Protein AF-A0A3E0WP65-F1 (afdb_monomer)

Mean predicted aligned 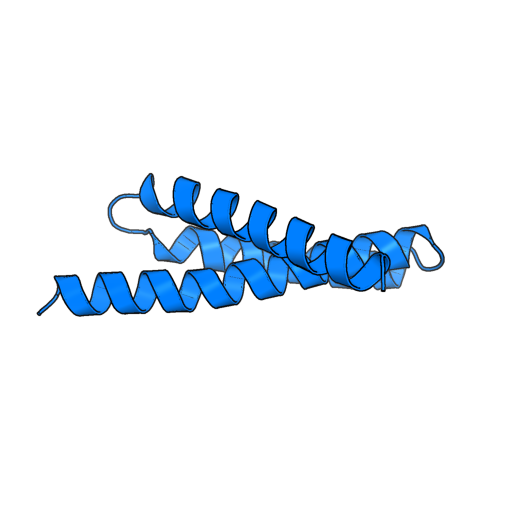error: 4.19 Å

pLDDT: mean 89.98, std 7.02, range [54.22, 95.88]

InterPro domains:
  IPR025434 YesK-like protein [PF14150] (7-77)

Structure (mmCIF, N/CA/C/O backbone):
data_AF-A0A3E0WP65-F1
#
_entry.id   AF-A0A3E0WP65-F1
#
loop_
_atom_site.group_PDB
_atom_site.id
_atom_site.type_symbol
_atom_site.label_atom_id
_atom_site.label_alt_id
_atom_site.label_comp_id
_atom_site.label_asym_id
_atom_site.label_entity_id
_atom_site.label_seq_id
_atom_site.pdbx_PDB_ins_code
_atom_site.Cartn_x
_atom_site.Cartn_y
_atom_site.Cartn_z
_atom_site.occupancy
_atom_site.B_iso_or_equiv
_atom_site.auth_seq_id
_atom_site.auth_comp_id
_atom_site.auth_asym_id
_atom_site.auth_atom_id
_atom_site.pdbx_PDB_model_num
ATOM 1 N N . MET A 1 1 ? -4.169 1.358 -21.986 1.00 61.41 1 MET A N 1
ATOM 2 C CA . MET A 1 1 ? -5.298 1.114 -21.061 1.00 61.41 1 MET A CA 1
ATOM 3 C C . MET A 1 1 ? -4.988 -0.078 -20.163 1.00 61.41 1 MET A C 1
ATOM 5 O O . MET A 1 1 ? -5.121 0.079 -18.963 1.00 61.41 1 MET A O 1
ATOM 9 N N . GLU A 1 2 ? -4.401 -1.157 -20.696 1.00 76.88 2 GLU A N 1
ATOM 10 C CA . GLU A 1 2 ? -3.984 -2.353 -19.930 1.00 76.88 2 GLU A CA 1
ATOM 11 C C . GLU A 1 2 ? -3.184 -2.065 -18.643 1.00 76.88 2 GLU A C 1
ATOM 13 O O . GLU A 1 2 ? -3.569 -2.527 -17.576 1.00 76.88 2 GLU A O 1
ATOM 18 N N . GLY A 1 3 ? -2.144 -1.222 -18.686 1.00 80.31 3 GLY A N 1
ATOM 19 C CA . GLY A 1 3 ? -1.341 -0.934 -17.484 1.00 80.31 3 GLY A CA 1
ATOM 20 C C . GLY A 1 3 ? -2.080 -0.182 -16.363 1.00 80.31 3 GLY A C 1
ATOM 21 O O . GLY A 1 3 ? -1.675 -0.252 -15.205 1.00 80.31 3 GLY A O 1
ATOM 22 N N . VAL A 1 4 ? -3.169 0.530 -16.676 1.00 86.25 4 VAL A N 1
ATOM 23 C CA . VAL A 1 4 ? -4.008 1.193 -15.659 1.00 86.25 4 VAL A CA 1
ATOM 24 C C . VAL A 1 4 ? -4.939 0.175 -15.008 1.00 86.25 4 VAL A C 1
ATOM 26 O O . VAL A 1 4 ? -5.089 0.181 -13.788 1.00 86.25 4 VAL A O 1
ATOM 29 N N . ASP A 1 5 ? -5.512 -0.728 -15.800 1.00 91.56 5 ASP A N 1
ATOM 30 C CA . ASP A 1 5 ? -6.376 -1.794 -15.294 1.00 91.56 5 ASP A CA 1
ATOM 31 C C . ASP A 1 5 ? -5.587 -2.743 -14.380 1.00 91.56 5 ASP A C 1
ATOM 33 O O . ASP A 1 5 ? -6.021 -3.035 -13.265 1.00 91.56 5 ASP A O 1
ATOM 37 N N . GLU A 1 6 ? -4.373 -3.132 -14.782 1.00 90.56 6 GLU A N 1
ATOM 38 C CA . GLU A 1 6 ? -3.457 -3.914 -13.943 1.00 90.56 6 GLU A CA 1
ATOM 39 C C . GLU A 1 6 ? -3.110 -3.193 -12.636 1.00 90.56 6 GLU A C 1
ATOM 41 O O . GLU A 1 6 ? -3.104 -3.811 -11.569 1.00 90.56 6 GLU A O 1
ATOM 46 N N . PHE A 1 7 ? -2.878 -1.878 -12.686 1.00 91.06 7 PHE A N 1
ATOM 47 C CA . PHE A 1 7 ? -2.596 -1.082 -11.492 1.00 91.06 7 PHE A CA 1
ATOM 48 C C . PHE A 1 7 ? -3.778 -1.067 -10.520 1.00 91.06 7 PHE A C 1
ATOM 50 O O . PHE A 1 7 ? -3.597 -1.220 -9.309 1.00 91.06 7 PHE A O 1
ATOM 57 N N . ILE A 1 8 ? -4.995 -0.899 -11.041 1.00 92.69 8 ILE A N 1
ATOM 58 C CA . ILE A 1 8 ? -6.223 -0.899 -10.242 1.00 92.69 8 ILE A CA 1
ATOM 59 C C . ILE A 1 8 ? -6.420 -2.270 -9.596 1.00 92.69 8 ILE A C 1
ATOM 61 O O . ILE A 1 8 ? -6.636 -2.345 -8.386 1.00 92.69 8 ILE A O 1
ATOM 65 N N . VAL A 1 9 ? -6.291 -3.351 -10.369 1.00 94.69 9 VAL A N 1
ATOM 66 C CA . VAL A 1 9 ? -6.412 -4.724 -9.857 1.00 94.69 9 VAL A CA 1
ATOM 67 C C . VAL A 1 9 ? -5.372 -4.980 -8.769 1.00 94.69 9 VAL A C 1
ATOM 69 O O . VAL A 1 9 ? -5.722 -5.446 -7.685 1.00 94.69 9 VAL A O 1
ATOM 72 N N . LEU A 1 10 ? -4.113 -4.607 -8.999 1.00 93.56 10 LEU A N 1
ATOM 73 C CA . LEU A 1 10 ? -3.039 -4.780 -8.024 1.00 93.56 10 LEU A CA 1
ATOM 74 C C . LEU A 1 10 ? -3.297 -3.980 -6.738 1.00 93.56 10 LEU A C 1
ATOM 76 O O . LEU A 1 10 ? -3.083 -4.486 -5.635 1.00 93.56 10 LEU A O 1
ATOM 80 N N . THR A 1 11 ? -3.795 -2.750 -6.865 1.00 94.31 11 THR A N 1
ATOM 81 C CA . THR A 1 11 ? -4.154 -1.892 -5.726 1.00 94.31 11 THR A CA 1
ATOM 82 C C . THR A 1 11 ? -5.309 -2.494 -4.924 1.00 94.31 11 THR A C 1
ATOM 84 O O . THR A 1 11 ? -5.257 -2.513 -3.695 1.00 94.31 11 THR A O 1
ATOM 87 N N . LEU A 1 12 ? -6.330 -3.040 -5.593 1.00 94.56 12 LEU A N 1
ATOM 88 C CA . LEU A 1 12 ? -7.451 -3.721 -4.938 1.00 94.56 12 LEU A CA 1
ATOM 89 C C . LEU A 1 12 ? -6.997 -4.986 -4.209 1.00 94.56 12 LEU A C 1
ATOM 91 O O . LEU A 1 12 ? -7.385 -5.193 -3.062 1.00 94.56 12 LEU A O 1
ATOM 95 N N . VAL A 1 13 ? -6.134 -5.797 -4.828 1.00 95.44 13 VAL A N 1
ATOM 96 C CA . VAL A 1 13 ? -5.582 -7.011 -4.209 1.00 95.44 13 VAL A CA 1
ATOM 97 C C . VAL A 1 13 ? -4.793 -6.666 -2.945 1.00 95.44 13 VAL A C 1
ATOM 99 O O . VAL A 1 13 ? -5.086 -7.212 -1.878 1.00 95.44 13 VAL A O 1
ATOM 102 N N . HIS A 1 14 ? -3.859 -5.710 -3.014 1.00 93.38 14 HIS A N 1
ATOM 103 C CA . HIS A 1 14 ? -3.151 -5.222 -1.825 1.00 93.38 14 HIS A CA 1
ATOM 104 C C . HIS A 1 14 ? -4.122 -4.660 -0.785 1.00 93.38 14 HIS A C 1
ATOM 106 O O . HIS A 1 14 ? -3.986 -4.938 0.406 1.00 93.38 14 HIS A O 1
ATOM 112 N N . GLY A 1 15 ? -5.130 -3.909 -1.231 1.00 94.38 15 GLY A N 1
ATOM 113 C CA . GLY A 1 15 ? -6.159 -3.329 -0.380 1.00 94.38 15 GLY A CA 1
ATOM 114 C C . GLY A 1 15 ? -6.908 -4.387 0.423 1.00 94.38 15 GLY A C 1
ATOM 115 O O . GLY A 1 15 ? -6.990 -4.277 1.646 1.00 94.38 15 GLY A O 1
ATOM 116 N N . CYS A 1 16 ? -7.390 -5.438 -0.239 1.00 94.94 16 CYS A N 1
ATOM 117 C CA . CYS A 1 16 ? -8.071 -6.561 0.398 1.00 94.94 16 CYS A CA 1
ATOM 118 C C . CYS A 1 16 ? -7.162 -7.295 1.390 1.00 94.94 16 CYS A C 1
ATOM 120 O O . CYS A 1 16 ? -7.591 -7.570 2.510 1.00 94.94 16 CYS A O 1
ATOM 122 N N . ILE A 1 17 ? -5.908 -7.571 1.018 1.00 94.62 17 ILE A N 1
ATOM 123 C CA . ILE A 1 17 ? -4.946 -8.260 1.892 1.00 94.62 17 ILE A CA 1
ATOM 124 C C . ILE A 1 17 ? -4.692 -7.441 3.161 1.00 94.62 17 ILE A C 1
ATOM 126 O O . ILE A 1 17 ? -4.839 -7.959 4.269 1.00 94.62 17 ILE A O 1
ATOM 130 N N . ILE A 1 18 ? -4.363 -6.153 3.010 1.00 93.69 18 ILE A N 1
ATOM 131 C CA . ILE A 1 18 ? -4.109 -5.254 4.141 1.00 93.69 18 ILE A CA 1
ATOM 132 C C . ILE A 1 18 ? -5.355 -5.170 5.020 1.00 93.69 18 ILE A C 1
ATOM 134 O O . ILE A 1 18 ? -5.243 -5.312 6.235 1.00 93.69 18 ILE A O 1
ATOM 138 N N . TYR A 1 19 ? -6.542 -4.992 4.438 1.00 93.69 19 TYR A N 1
ATOM 139 C CA . TYR A 1 19 ? -7.790 -4.882 5.191 1.00 93.69 19 TYR A CA 1
ATOM 140 C C . TYR A 1 19 ? -8.075 -6.131 6.033 1.00 93.69 19 TYR A C 1
ATOM 142 O O . TYR A 1 19 ? -8.302 -6.031 7.241 1.00 93.69 19 TYR A O 1
ATOM 150 N N . VAL A 1 20 ? -8.035 -7.313 5.410 1.00 93.75 20 VAL A N 1
ATOM 151 C CA . VAL A 1 20 ? -8.336 -8.589 6.075 1.00 93.75 20 VAL A CA 1
ATOM 152 C C . VAL A 1 20 ? -7.350 -8.842 7.208 1.00 93.75 20 VAL A C 1
ATOM 154 O O . VAL A 1 20 ? -7.766 -9.109 8.334 1.00 93.75 20 VAL A O 1
ATOM 157 N N . LEU A 1 21 ? -6.050 -8.686 6.947 1.00 92.00 21 LEU A N 1
ATOM 158 C CA . LEU A 1 21 ? -5.022 -8.856 7.972 1.00 92.00 21 LEU A CA 1
ATOM 159 C C . LEU A 1 21 ? -5.161 -7.818 9.097 1.00 92.00 21 LEU A C 1
ATOM 161 O O . LEU A 1 21 ? -4.966 -8.144 10.267 1.00 92.00 21 LEU A O 1
ATOM 165 N N . SER A 1 22 ? -5.553 -6.583 8.772 1.00 90.94 22 SER A N 1
ATOM 166 C CA . SER A 1 22 ? -5.803 -5.540 9.772 1.00 90.94 22 SER A CA 1
ATOM 167 C C . SER A 1 22 ? -6.970 -5.907 10.679 1.00 90.94 22 SER A C 1
ATOM 169 O O . SER A 1 22 ? -6.912 -5.645 11.874 1.00 90.94 22 SER A O 1
ATOM 171 N N . MET A 1 23 ? -8.018 -6.537 10.142 1.00 89.31 23 MET A N 1
ATOM 172 C CA . MET A 1 23 ? -9.178 -6.971 10.925 1.00 89.31 23 MET A CA 1
ATOM 173 C C . MET A 1 23 ? -8.868 -8.127 11.881 1.00 89.31 23 MET A C 1
ATOM 175 O O . MET A 1 23 ? -9.550 -8.251 12.899 1.00 89.31 23 MET A O 1
ATOM 179 N N . LEU A 1 24 ? -7.833 -8.929 11.602 1.00 89.69 24 LEU A N 1
ATOM 180 C CA . LEU A 1 24 ? -7.343 -9.963 12.523 1.00 89.69 24 LEU A CA 1
ATOM 181 C C . LEU A 1 24 ? -6.647 -9.364 13.757 1.00 89.69 24 LEU A C 1
ATOM 183 O O . LEU A 1 24 ? -6.630 -9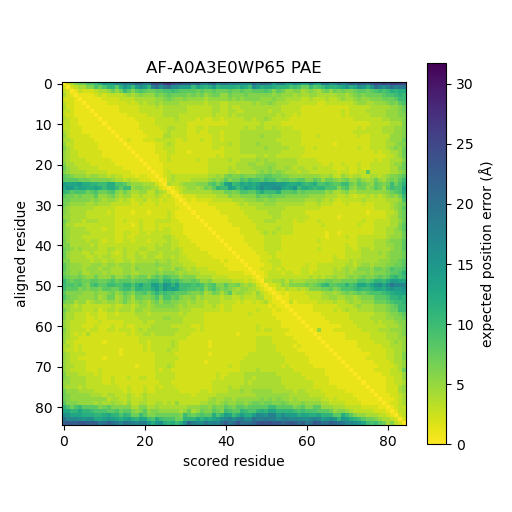.983 14.823 1.00 89.69 24 LEU A O 1
ATOM 187 N N . LEU A 1 25 ? -6.106 -8.147 13.650 1.00 86.62 25 LEU A N 1
ATOM 188 C CA . LEU A 1 25 ? -5.570 -7.410 14.790 1.00 86.62 25 LEU A CA 1
ATOM 189 C C . LEU A 1 25 ? -6.739 -6.806 15.578 1.00 86.62 25 LEU A C 1
ATOM 191 O O . LEU A 1 25 ? -7.506 -6.012 15.053 1.00 86.62 25 LEU A O 1
ATOM 195 N N . LYS A 1 26 ? -6.902 -7.171 16.853 1.00 79.19 26 LYS A N 1
ATOM 196 C CA . LYS A 1 26 ? -8.056 -6.727 17.659 1.00 79.19 26 LYS A CA 1
ATOM 197 C C . LYS A 1 26 ? -8.066 -5.212 17.887 1.00 79.19 26 LYS A C 1
ATOM 199 O O . LYS A 1 26 ? -8.902 -4.507 17.324 1.00 79.19 26 LYS A O 1
ATOM 204 N N . ASP A 1 27 ? -7.116 -4.727 18.681 1.00 76.75 27 ASP A N 1
ATOM 205 C CA . ASP A 1 27 ? -7.108 -3.336 19.164 1.00 76.75 27 ASP A CA 1
ATOM 206 C C . ASP A 1 27 ? -6.199 -2.430 18.327 1.00 76.75 27 ASP A C 1
ATOM 208 O O . ASP A 1 27 ? -6.311 -1.210 18.344 1.00 76.75 27 ASP A O 1
ATOM 212 N N . LYS A 1 28 ? -5.295 -3.035 17.553 1.00 85.06 28 LYS A N 1
ATOM 213 C CA . LYS A 1 28 ? -4.246 -2.342 16.797 1.00 85.06 28 LYS A CA 1
ATOM 214 C C . LYS A 1 28 ? -4.464 -2.432 15.286 1.00 85.06 28 LYS A C 1
ATOM 216 O O . LYS A 1 28 ? -3.504 -2.542 14.529 1.00 85.06 28 LYS A O 1
ATOM 221 N N . LYS A 1 29 ? -5.725 -2.373 14.843 1.00 86.88 29 LYS A N 1
ATOM 222 C CA . LYS A 1 29 ? -6.126 -2.493 13.425 1.00 86.88 29 LYS A CA 1
ATOM 223 C C . LYS A 1 29 ? -5.374 -1.531 12.508 1.00 86.88 29 LYS A C 1
ATOM 225 O O . LYS A 1 29 ? -4.983 -1.903 11.411 1.00 86.88 29 LYS A O 1
ATOM 230 N N . ILE A 1 30 ? -5.129 -0.308 12.978 1.00 90.06 30 ILE A N 1
ATOM 231 C CA . ILE A 1 30 ? -4.457 0.742 12.202 1.00 90.06 30 ILE A CA 1
ATOM 232 C C . ILE A 1 30 ? -2.945 0.533 12.047 1.00 90.06 30 ILE A C 1
ATOM 234 O O . ILE A 1 30 ? -2.329 1.132 11.170 1.00 90.06 30 ILE A O 1
ATOM 238 N N . VAL A 1 31 ? -2.331 -0.331 12.861 1.00 90.38 31 VAL A N 1
ATOM 239 C CA . VAL A 1 31 ? -0.880 -0.557 12.817 1.00 90.38 31 VAL A CA 1
ATOM 240 C C . VAL A 1 31 ? -0.469 -1.211 11.504 1.00 90.38 31 VAL A C 1
ATOM 242 O O . VAL A 1 31 ? 0.572 -0.871 10.950 1.00 90.38 31 VAL A O 1
ATOM 245 N N . LEU A 1 32 ? -1.289 -2.114 10.970 1.00 92.12 32 LEU A N 1
ATOM 246 C CA . LEU A 1 32 ? -0.923 -2.841 9.764 1.00 92.12 32 LEU A CA 1
ATOM 247 C C . LEU A 1 32 ? -0.900 -1.957 8.501 1.00 92.12 32 LEU A C 1
ATOM 249 O O . LEU A 1 32 ? 0.112 -1.993 7.803 1.00 92.12 32 LEU A O 1
ATOM 253 N N . PRO A 1 33 ? -1.902 -1.096 8.224 1.00 92.06 33 PRO A N 1
ATOM 254 C CA . PRO A 1 33 ? -1.807 -0.114 7.146 1.00 92.06 33 PRO A CA 1
ATOM 255 C C . PRO A 1 33 ? -0.591 0.810 7.288 1.00 92.06 33 PRO A C 1
ATOM 257 O O . PRO A 1 33 ? 0.056 1.113 6.290 1.00 92.06 33 PRO A O 1
ATOM 260 N N . ILE A 1 34 ? -0.229 1.211 8.515 1.00 93.56 34 ILE A N 1
ATOM 261 C CA . ILE A 1 34 ? 0.969 2.030 8.766 1.00 93.56 34 ILE A CA 1
ATOM 262 C C . ILE A 1 34 ? 2.243 1.270 8.375 1.00 93.56 34 ILE A C 1
ATOM 264 O O . ILE A 1 34 ? 3.085 1.815 7.665 1.00 93.56 34 ILE A O 1
ATOM 268 N N . ILE A 1 35 ? 2.383 0.009 8.798 1.00 93.38 35 ILE A N 1
ATOM 269 C CA . ILE A 1 35 ? 3.545 -0.823 8.452 1.00 93.38 35 ILE A CA 1
ATOM 270 C C . ILE A 1 35 ? 3.659 -0.980 6.936 1.00 93.38 35 ILE A C 1
ATOM 272 O O . ILE A 1 35 ? 4.741 -0.781 6.390 1.00 93.38 35 ILE A O 1
ATOM 276 N N . PHE A 1 36 ? 2.558 -1.294 6.248 1.00 93.19 36 PHE A N 1
ATOM 277 C CA . PHE A 1 36 ? 2.557 -1.425 4.789 1.00 93.19 36 PHE A CA 1
ATOM 278 C C . PHE A 1 36 ? 2.906 -0.110 4.089 1.00 93.19 36 PHE A C 1
ATOM 280 O O . PHE A 1 36 ? 3.661 -0.128 3.121 1.00 93.19 36 PHE A O 1
ATOM 287 N N . SER A 1 37 ? 2.435 1.027 4.607 1.00 94.19 37 SER A N 1
ATOM 288 C CA . SER A 1 37 ? 2.802 2.349 4.096 1.00 94.19 37 SER A CA 1
ATOM 289 C C . SER A 1 37 ? 4.311 2.598 4.209 1.00 94.19 37 SER A C 1
ATOM 291 O O . SER A 1 37 ? 4.963 2.948 3.224 1.00 94.19 37 SER A O 1
ATOM 293 N N . LEU A 1 38 ? 4.910 2.311 5.368 1.00 93.75 38 LEU A N 1
ATOM 294 C CA . LEU A 1 38 ? 6.360 2.428 5.557 1.00 93.75 38 LEU A CA 1
ATOM 295 C C . LEU A 1 38 ? 7.140 1.469 4.645 1.00 93.75 38 LEU A C 1
ATOM 297 O O . LEU A 1 38 ? 8.106 1.883 4.005 1.00 93.75 38 LEU A O 1
ATOM 301 N N . LEU A 1 39 ? 6.697 0.212 4.534 1.00 93.50 39 LEU A N 1
ATOM 302 C CA . LEU A 1 39 ? 7.320 -0.780 3.654 1.00 93.50 39 LEU A CA 1
ATOM 303 C C . LEU A 1 39 ? 7.276 -0.335 2.190 1.00 93.50 39 LEU A C 1
ATOM 305 O O . LEU A 1 39 ? 8.260 -0.471 1.469 1.00 93.50 39 LEU A O 1
ATOM 309 N N . SER A 1 40 ? 6.147 0.228 1.762 1.00 94.06 40 SER A N 1
ATOM 310 C CA . SER A 1 40 ? 5.966 0.712 0.397 1.00 94.06 40 SER A CA 1
ATOM 311 C C . SER A 1 40 ? 6.873 1.902 0.079 1.00 94.06 40 SER A C 1
ATOM 313 O O . SER A 1 40 ? 7.460 1.937 -0.999 1.00 94.06 40 SER A O 1
ATOM 315 N N . MET A 1 41 ? 7.103 2.811 1.036 1.00 92.56 41 MET A N 1
ATOM 316 C CA . MET A 1 41 ? 8.108 3.867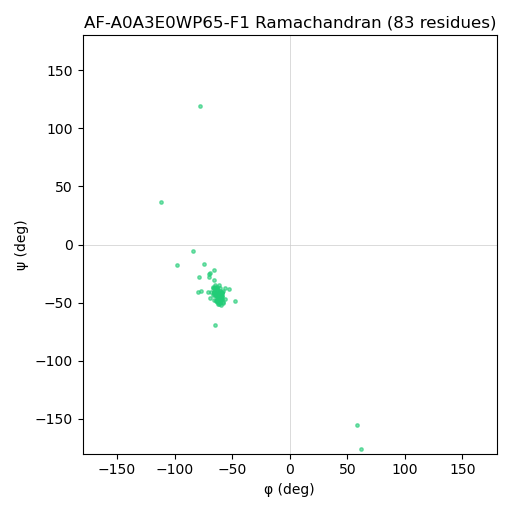 0.878 1.00 92.56 41 MET A CA 1
ATOM 317 C C . MET A 1 41 ? 9.520 3.300 0.730 1.00 92.56 41 MET A C 1
ATOM 319 O O . MET A 1 41 ? 10.259 3.741 -0.147 1.00 92.56 41 MET A O 1
ATOM 323 N N . ILE A 1 42 ? 9.894 2.295 1.529 1.00 93.06 42 ILE A N 1
ATOM 324 C CA . ILE A 1 42 ? 11.191 1.617 1.376 1.00 93.06 42 ILE A CA 1
ATOM 325 C C . ILE A 1 42 ? 11.301 0.997 -0.022 1.00 93.06 42 ILE A C 1
ATOM 327 O O . ILE A 1 42 ? 12.330 1.156 -0.677 1.00 93.06 42 ILE A O 1
ATOM 331 N N . LEU A 1 43 ? 10.239 0.346 -0.504 1.00 92.50 43 LEU A N 1
ATOM 332 C CA . LEU A 1 43 ? 10.201 -0.249 -1.840 1.00 92.50 43 LEU A CA 1
ATOM 333 C C . LEU A 1 43 ? 10.445 0.797 -2.937 1.00 92.50 43 LEU A C 1
ATOM 335 O O . LEU A 1 43 ? 11.217 0.542 -3.856 1.00 92.50 43 LEU A O 1
ATOM 339 N N . LEU A 1 44 ? 9.844 1.984 -2.806 1.00 93.06 44 LEU A N 1
ATOM 340 C CA . LEU A 1 44 ? 10.060 3.110 -3.719 1.00 93.06 44 LEU A CA 1
ATOM 341 C C . LEU A 1 44 ? 11.511 3.610 -3.673 1.00 93.06 44 LEU A C 1
ATOM 343 O O . LEU A 1 44 ? 12.116 3.851 -4.710 1.00 93.06 44 LEU A O 1
ATOM 347 N N . PHE A 1 45 ? 12.126 3.711 -2.494 1.00 92.81 45 PHE A N 1
ATOM 348 C CA . PHE A 1 45 ? 13.547 4.069 -2.405 1.00 92.81 45 PHE A CA 1
ATOM 349 C C . PHE A 1 45 ? 14.458 3.034 -3.075 1.00 92.81 45 PHE A C 1
ATOM 351 O O . PHE A 1 45 ? 15.399 3.399 -3.781 1.00 92.81 45 PHE A O 1
ATOM 358 N N . VAL A 1 46 ? 14.173 1.744 -2.886 1.00 91.12 46 VAL A N 1
ATOM 359 C CA . VAL A 1 46 ? 14.911 0.659 -3.550 1.00 91.12 46 VAL A CA 1
ATOM 360 C C . VAL A 1 46 ? 14.707 0.711 -5.064 1.00 91.12 46 VAL A C 1
ATOM 362 O O . VAL A 1 46 ? 15.658 0.501 -5.815 1.00 91.12 46 VAL A O 1
ATOM 365 N N . SER A 1 47 ? 13.5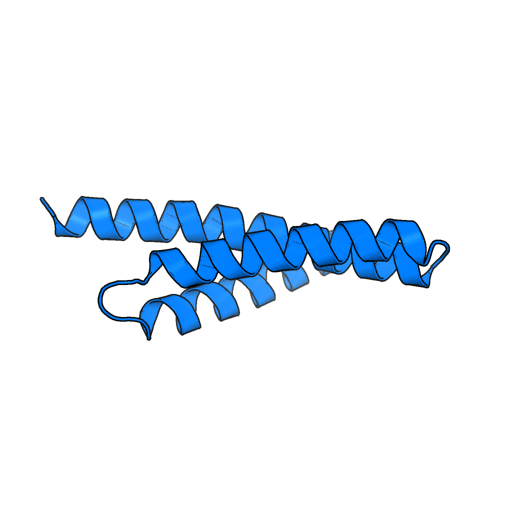07 1.072 -5.519 1.00 93.25 47 SER A N 1
ATOM 366 C CA . SER A 1 47 ? 13.180 1.187 -6.939 1.00 93.25 47 SER A CA 1
ATOM 367 C C . SER A 1 47 ? 14.055 2.225 -7.654 1.00 93.25 47 SER A C 1
ATOM 369 O O . SER A 1 47 ? 14.538 1.971 -8.759 1.00 93.25 47 SER A O 1
ATOM 371 N N . PHE A 1 48 ? 14.330 3.362 -7.003 1.00 89.69 48 PHE A N 1
ATOM 372 C CA . PHE A 1 48 ? 15.256 4.375 -7.522 1.00 89.69 48 PHE A CA 1
ATOM 373 C C . PHE A 1 48 ? 16.703 3.882 -7.593 1.00 89.69 48 PHE A C 1
ATOM 375 O O . PHE A 1 48 ? 17.453 4.327 -8.459 1.00 89.69 48 PHE A O 1
ATOM 382 N N . LYS A 1 49 ? 17.100 2.970 -6.697 1.00 91.38 49 LYS A N 1
ATOM 383 C CA . LYS A 1 49 ? 18.455 2.411 -6.668 1.00 91.38 49 LYS A CA 1
ATOM 384 C C . LYS A 1 49 ? 18.679 1.365 -7.759 1.00 91.38 49 LYS A C 1
ATOM 386 O O . LYS A 1 49 ? 19.764 1.335 -8.331 1.00 91.38 49 LYS A O 1
ATOM 391 N N . GLU A 1 50 ? 17.697 0.505 -8.029 1.00 90.19 50 GLU A N 1
ATOM 392 C CA . GLU A 1 50 ? 17.826 -0.499 -9.094 1.00 90.19 50 GLU A CA 1
ATOM 393 C C . GLU A 1 50 ? 17.783 0.124 -10.492 1.00 90.19 50 GLU A C 1
ATOM 395 O O . GLU A 1 50 ? 18.563 -0.261 -11.362 1.00 90.19 50 GLU A O 1
ATOM 400 N N . GLY A 1 51 ? 16.895 1.099 -10.710 1.00 85.56 51 GLY A N 1
ATOM 401 C CA . GLY A 1 51 ? 16.702 1.708 -12.024 1.00 85.56 51 GLY A CA 1
ATOM 402 C C . GLY A 1 51 ? 16.214 0.722 -13.100 1.00 85.56 51 GLY A C 1
ATOM 403 O O . GLY A 1 51 ? 15.905 -0.445 -12.843 1.00 85.56 51 GLY A O 1
ATOM 404 N N . GLY A 1 52 ? 16.098 1.212 -14.337 1.00 89.88 52 GLY A N 1
ATOM 405 C CA . GLY A 1 52 ? 15.646 0.415 -15.483 1.00 89.88 52 GLY A CA 1
ATOM 406 C C . GLY A 1 52 ? 14.246 -0.196 -15.310 1.00 89.88 52 GLY A C 1
ATOM 407 O O . GLY A 1 52 ? 13.411 0.303 -14.555 1.00 89.88 52 GLY A O 1
ATOM 408 N N . PHE A 1 53 ? 13.985 -1.298 -16.019 1.00 86.31 53 PHE A N 1
ATOM 409 C CA . PHE A 1 53 ? 12.696 -2.001 -15.962 1.00 86.31 53 PHE A CA 1
ATOM 410 C C . PHE A 1 53 ? 12.401 -2.615 -14.585 1.00 86.31 53 PHE A C 1
ATOM 412 O O . PHE A 1 53 ? 11.250 -2.603 -14.151 1.00 86.31 53 PHE A O 1
ATOM 419 N N . SER A 1 54 ? 13.423 -3.107 -13.875 1.00 87.75 54 SER A N 1
ATOM 420 C CA . SER A 1 54 ? 13.256 -3.681 -12.530 1.00 87.75 54 SER A CA 1
ATOM 421 C C . SER A 1 54 ? 12.818 -2.617 -11.521 1.00 87.75 54 SER A C 1
ATOM 423 O O . SE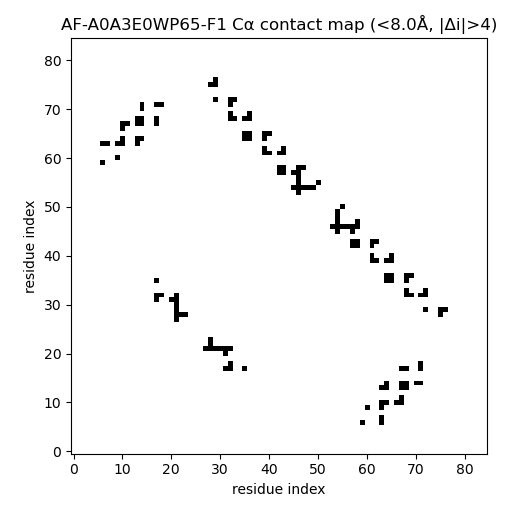R A 1 54 ? 11.805 -2.776 -10.835 1.00 87.75 54 SER A O 1
ATOM 425 N N . GLY A 1 55 ? 13.499 -1.466 -11.522 1.00 90.19 55 GLY A N 1
ATOM 426 C CA . GLY A 1 55 ? 13.123 -0.313 -10.710 1.00 90.19 55 GLY A CA 1
ATOM 427 C C . GLY A 1 55 ? 11.728 0.214 -11.047 1.00 90.19 55 GLY A C 1
ATOM 428 O O . GLY A 1 55 ? 10.971 0.571 -10.150 1.00 90.19 55 GLY A O 1
ATOM 429 N N . MET A 1 56 ? 11.325 0.208 -12.317 1.00 89.75 56 MET A N 1
ATOM 430 C CA . MET A 1 56 ? 9.975 0.631 -12.700 1.00 89.75 56 MET A CA 1
ATOM 431 C C . MET A 1 56 ? 8.887 -0.311 -12.153 1.00 89.75 56 MET A C 1
ATOM 433 O O . MET A 1 56 ? 7.881 0.165 -11.628 1.00 89.75 56 MET A O 1
ATOM 437 N N . ASN A 1 57 ? 9.107 -1.630 -12.186 1.00 89.62 57 ASN A N 1
ATOM 438 C CA . ASN A 1 57 ? 8.181 -2.610 -11.604 1.00 89.62 57 ASN A CA 1
ATOM 439 C C . ASN A 1 57 ? 8.088 -2.483 -10.078 1.00 89.62 57 ASN A C 1
ATOM 441 O O . ASN A 1 57 ? 6.992 -2.495 -9.516 1.00 89.62 57 ASN A O 1
ATOM 445 N N . LEU A 1 58 ? 9.224 -2.304 -9.399 1.00 92.00 58 LEU A N 1
ATOM 446 C CA . LEU A 1 58 ? 9.262 -2.038 -7.958 1.00 92.00 58 LEU A CA 1
ATOM 447 C C . LEU A 1 58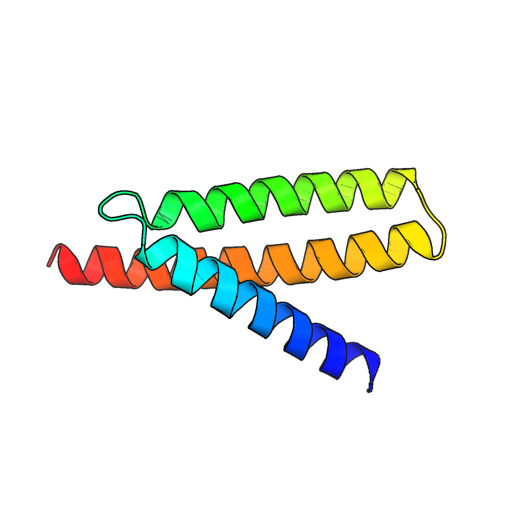 ? 8.517 -0.747 -7.605 1.00 92.00 58 LEU A C 1
ATOM 449 O O . LEU A 1 58 ? 7.770 -0.721 -6.628 1.00 92.00 58 LEU A O 1
ATOM 453 N N . ALA A 1 59 ? 8.664 0.301 -8.419 1.00 92.12 59 ALA A N 1
ATOM 454 C CA . ALA A 1 59 ? 7.946 1.554 -8.227 1.00 92.12 59 ALA A CA 1
ATOM 455 C C . ALA A 1 59 ? 6.435 1.379 -8.413 1.00 92.12 59 ALA A C 1
ATOM 457 O O . ALA A 1 59 ? 5.647 1.915 -7.633 1.00 92.12 59 ALA A O 1
ATOM 458 N N . PHE A 1 60 ? 6.024 0.598 -9.413 1.00 92.25 60 PHE A N 1
ATOM 459 C CA . PHE A 1 60 ? 4.624 0.288 -9.688 1.00 92.25 60 PHE A CA 1
ATOM 460 C C . PHE A 1 60 ? 3.974 -0.471 -8.524 1.00 92.25 60 PHE A C 1
ATOM 462 O O . PHE A 1 60 ? 2.943 -0.048 -7.994 1.00 92.25 60 PHE A O 1
ATOM 469 N N . ILE A 1 61 ? 4.629 -1.536 -8.051 1.00 92.19 61 ILE A N 1
ATOM 470 C CA . ILE A 1 61 ? 4.177 -2.321 -6.896 1.00 92.19 61 ILE A CA 1
ATOM 471 C C . ILE A 1 61 ? 4.153 -1.445 -5.640 1.00 92.19 61 ILE A C 1
ATOM 473 O O . ILE A 1 61 ? 3.131 -1.383 -4.958 1.00 92.19 61 ILE A O 1
ATOM 477 N N . GLY A 1 62 ? 5.236 -0.712 -5.368 1.00 93.12 62 GLY A N 1
ATOM 478 C CA . GLY A 1 62 ? 5.351 0.169 -4.208 1.00 93.12 62 GLY A CA 1
ATOM 479 C C . GLY A 1 62 ? 4.268 1.246 -4.184 1.00 93.12 62 GLY A C 1
ATOM 480 O O . GLY A 1 62 ? 3.615 1.436 -3.163 1.00 93.12 62 GLY A O 1
ATOM 481 N N . THR A 1 63 ? 3.998 1.892 -5.318 1.00 94.00 63 THR A N 1
ATOM 482 C CA . THR A 1 63 ? 2.958 2.927 -5.417 1.00 94.00 63 THR A CA 1
ATOM 483 C C . THR A 1 63 ? 1.563 2.334 -5.210 1.00 94.00 63 THR A C 1
ATOM 485 O O . THR A 1 63 ? 0.769 2.897 -4.457 1.00 94.00 63 THR A O 1
ATOM 488 N N . SER A 1 64 ? 1.269 1.175 -5.810 1.00 95.12 64 SER A N 1
ATOM 489 C CA . SER A 1 64 ? -0.026 0.499 -5.633 1.00 95.12 64 SER A CA 1
ATOM 490 C C . SER A 1 64 ? -0.273 0.105 -4.169 1.00 95.12 64 SER A C 1
ATOM 492 O O . SER A 1 64 ? -1.336 0.386 -3.612 1.00 95.12 64 SER A O 1
ATOM 494 N N . ALA A 1 65 ? 0.742 -0.455 -3.503 1.00 93.56 65 ALA A N 1
ATOM 495 C CA . ALA A 1 65 ? 0.683 -0.832 -2.096 1.00 93.56 65 ALA A CA 1
ATOM 496 C C . ALA A 1 65 ? 0.555 0.395 -1.181 1.00 93.56 65 ALA A C 1
ATOM 498 O O . ALA A 1 65 ? -0.196 0.358 -0.203 1.00 93.56 65 ALA A O 1
ATOM 499 N N . LEU A 1 66 ? 1.230 1.500 -1.516 1.00 95.88 66 LEU A N 1
ATOM 500 C CA . LEU A 1 66 ? 1.130 2.755 -0.777 1.00 95.88 66 LEU A CA 1
ATOM 501 C C . LEU A 1 66 ? -0.297 3.306 -0.830 1.00 95.88 66 LEU A C 1
ATOM 503 O O . LEU A 1 66 ? -0.887 3.564 0.219 1.00 95.88 66 LEU A O 1
ATOM 507 N N . ILE A 1 67 ? -0.886 3.417 -2.024 1.00 95.19 67 ILE A N 1
ATOM 508 C CA . ILE A 1 67 ? -2.268 3.890 -2.195 1.00 95.19 67 ILE A CA 1
ATOM 509 C C . ILE A 1 67 ? -3.241 2.977 -1.443 1.00 95.19 67 ILE A C 1
ATOM 511 O O . ILE A 1 67 ? -4.066 3.461 -0.664 1.00 95.19 67 ILE A O 1
ATOM 515 N N . ALA A 1 68 ? -3.104 1.659 -1.604 1.00 95.12 68 ALA A N 1
ATOM 516 C CA . ALA A 1 68 ? -3.925 0.679 -0.900 1.00 95.12 68 ALA A CA 1
ATOM 517 C C . ALA A 1 68 ? -3.827 0.815 0.632 1.00 95.12 68 ALA A C 1
ATOM 519 O O . ALA A 1 68 ? -4.835 0.704 1.337 1.00 95.12 68 ALA A O 1
ATOM 520 N N . SER A 1 69 ? -2.627 1.077 1.159 1.00 95.06 69 SER A N 1
ATOM 521 C CA . SER A 1 69 ? -2.399 1.274 2.593 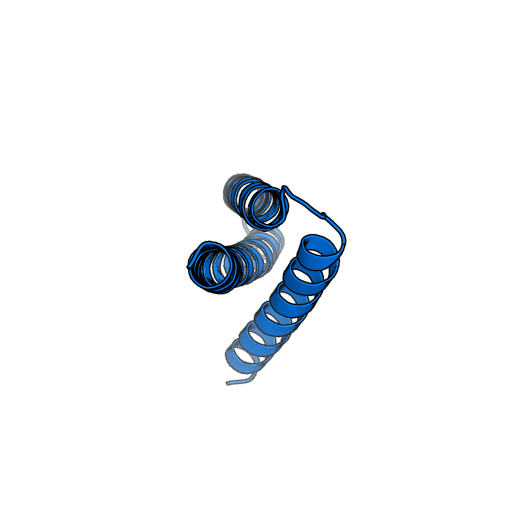1.00 95.06 69 SER A CA 1
ATOM 522 C C . SER A 1 69 ? -3.034 2.566 3.117 1.00 95.06 69 SER A C 1
ATOM 524 O O . SER A 1 69 ? -3.670 2.543 4.169 1.00 95.06 69 SER A O 1
ATOM 526 N N . ILE A 1 70 ? -2.947 3.667 2.362 1.00 95.44 70 ILE A N 1
ATOM 527 C CA . ILE A 1 70 ? -3.545 4.959 2.726 1.00 95.44 70 ILE A CA 1
ATOM 528 C C . ILE A 1 70 ? -5.069 4.832 2.769 1.00 95.44 70 ILE A C 1
ATOM 530 O O . ILE A 1 70 ? -5.687 5.201 3.767 1.00 95.44 70 ILE A O 1
ATOM 534 N N . ILE A 1 71 ? -5.675 4.244 1.732 1.00 95.50 71 ILE A N 1
ATOM 535 C CA . ILE A 1 71 ? -7.123 3.996 1.679 1.00 95.50 71 ILE A CA 1
ATOM 536 C C . ILE A 1 71 ? -7.567 3.161 2.888 1.00 95.50 71 ILE A C 1
ATOM 538 O O . ILE A 1 71 ? -8.519 3.525 3.578 1.00 95.50 71 ILE A O 1
ATOM 542 N N . ASN A 1 72 ? -6.850 2.077 3.199 1.00 94.81 72 ASN A N 1
ATOM 543 C CA . ASN A 1 72 ? -7.156 1.248 4.364 1.00 94.81 72 ASN A CA 1
ATOM 544 C C . ASN A 1 72 ? -7.007 1.989 5.691 1.00 94.81 72 ASN A C 1
ATOM 546 O O . ASN A 1 72 ? -7.821 1.789 6.592 1.00 94.81 72 ASN A O 1
ATOM 550 N N . MET A 1 73 ? -6.001 2.853 5.819 1.00 93.81 73 MET A N 1
ATOM 551 C CA . MET A 1 73 ? -5.817 3.674 7.011 1.00 93.81 73 MET A CA 1
ATOM 552 C C . MET A 1 73 ? -7.039 4.571 7.246 1.00 93.81 73 MET A C 1
ATOM 554 O O . 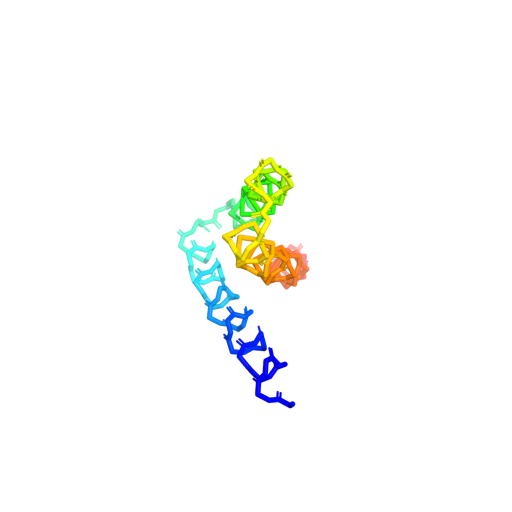MET A 1 73 ? -7.550 4.615 8.366 1.00 93.81 73 MET A O 1
ATOM 558 N N . PHE A 1 74 ? -7.568 5.206 6.193 1.00 94.12 74 PHE A N 1
ATOM 559 C CA . PHE A 1 74 ? -8.804 5.989 6.277 1.00 94.12 74 PHE A CA 1
ATOM 560 C C . PHE A 1 74 ? -10.012 5.127 6.654 1.00 94.12 74 PHE A C 1
ATOM 562 O O . PHE A 1 74 ? -10.727 5.465 7.596 1.00 94.12 74 PHE A O 1
ATOM 569 N N . ILE A 1 75 ? -10.228 3.997 5.971 1.00 93.19 75 ILE A N 1
ATOM 570 C CA . ILE A 1 75 ? -11.367 3.103 6.237 1.00 93.19 75 ILE A CA 1
ATOM 571 C C . ILE A 1 75 ? -11.352 2.620 7.692 1.00 93.19 75 ILE A C 1
ATOM 573 O O . ILE A 1 75 ? -12.357 2.726 8.397 1.00 93.19 75 ILE A O 1
ATOM 577 N N . ILE A 1 76 ? -10.209 2.122 8.166 1.00 91.94 76 ILE A N 1
ATOM 578 C CA . ILE A 1 76 ? -10.062 1.602 9.528 1.00 91.94 76 ILE A CA 1
ATOM 579 C C . ILE A 1 76 ? -10.228 2.718 10.559 1.00 91.94 76 ILE A C 1
ATOM 581 O O . ILE A 1 76 ? -10.914 2.505 11.557 1.00 91.94 76 ILE A O 1
ATOM 585 N N . SER A 1 77 ? -9.669 3.906 10.309 1.00 90.44 77 SER A N 1
ATOM 586 C CA . SER A 1 77 ? -9.832 5.066 11.191 1.00 90.44 77 SER A CA 1
ATOM 587 C C . SER A 1 77 ? -11.307 5.453 11.357 1.00 90.44 77 SER A C 1
ATOM 589 O O . SER A 1 77 ? -11.783 5.616 12.480 1.00 90.44 77 SER A O 1
ATOM 591 N N . ILE A 1 78 ? -12.078 5.484 10.261 1.00 90.75 78 ILE A N 1
ATOM 592 C CA . ILE A 1 78 ? -13.526 5.754 10.298 1.00 90.75 78 ILE A CA 1
ATOM 593 C C . ILE A 1 78 ? -14.278 4.668 11.083 1.00 90.75 78 ILE A C 1
ATOM 595 O O . ILE A 1 78 ? -15.172 4.987 11.868 1.00 90.75 78 ILE A O 1
ATOM 599 N N . ILE A 1 79 ? -13.934 3.389 10.887 1.00 89.25 79 ILE A N 1
ATOM 600 C CA . ILE A 1 79 ? -14.556 2.266 11.611 1.00 89.25 79 ILE A CA 1
ATOM 601 C C . ILE A 1 79 ? -14.272 2.363 13.114 1.00 89.25 79 ILE A C 1
ATOM 603 O O . ILE A 1 79 ? -15.185 2.172 13.915 1.00 89.25 79 ILE A O 1
ATOM 607 N N . MET A 1 80 ? -13.028 2.661 13.499 1.00 86.62 80 MET A N 1
ATOM 608 C CA . MET A 1 80 ? -12.645 2.831 14.903 1.00 86.62 80 MET A CA 1
ATOM 609 C C . MET A 1 80 ? -13.388 4.015 15.530 1.00 86.62 80 MET A C 1
ATOM 611 O O . MET A 1 80 ? -14.040 3.842 16.552 1.00 86.62 80 MET A O 1
ATOM 615 N N . PHE A 1 81 ? -13.415 5.168 14.857 1.00 85.88 81 PHE A N 1
ATOM 616 C CA . PHE A 1 81 ? -14.121 6.357 15.342 1.00 85.88 81 PHE A CA 1
ATOM 617 C C . PHE A 1 81 ? -15.634 6.142 15.504 1.00 85.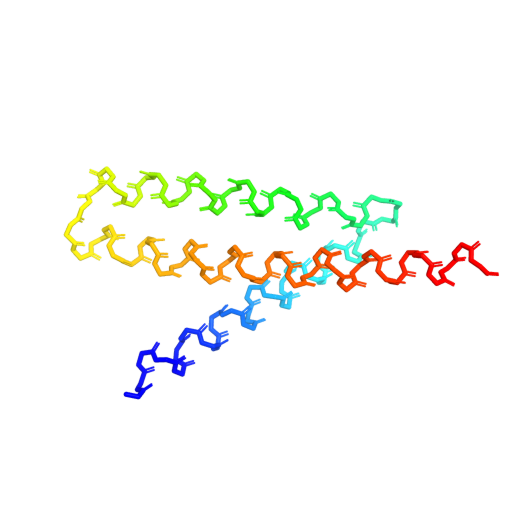88 81 PHE A C 1
ATOM 619 O O . PHE A 1 81 ? -16.244 6.678 16.424 1.00 85.88 81 PHE A O 1
ATOM 626 N N . LYS A 1 82 ? -16.257 5.345 14.624 1.00 84.69 82 LYS A N 1
ATOM 627 C CA . LYS A 1 82 ? -17.670 4.959 14.761 1.00 84.69 82 LYS A CA 1
ATOM 628 C C . LYS A 1 82 ? -17.932 4.002 15.922 1.00 84.69 82 LYS A C 1
ATOM 630 O O . LYS A 1 82 ? -19.055 3.978 16.397 1.00 84.69 82 LYS A O 1
ATOM 635 N N . LYS A 1 83 ? -16.952 3.188 16.318 1.00 77.06 83 LYS A N 1
ATOM 636 C CA . LYS A 1 83 ? -17.091 2.227 17.421 1.00 77.06 83 LYS A CA 1
ATOM 637 C C . LYS A 1 83 ? -16.969 2.899 18.794 1.00 77.06 83 LYS A C 1
ATOM 639 O O . LYS A 1 83 ? -17.540 2.393 19.752 1.00 77.06 83 LYS A O 1
ATOM 644 N N . ASP A 1 84 ? -16.236 4.009 18.871 1.00 67.94 84 ASP A N 1
ATOM 645 C CA . ASP A 1 84 ? -16.031 4.774 20.109 1.00 67.94 84 ASP A CA 1
ATOM 646 C C . ASP A 1 84 ? -17.177 5.768 20.415 1.00 67.94 84 ASP A C 1
ATOM 648 O O . ASP A 1 84 ? -17.174 6.395 21.475 1.00 67.94 84 ASP A O 1
ATOM 652 N N . LYS A 1 85 ? -18.152 5.918 19.504 1.00 54.22 85 LYS A N 1
ATOM 653 C CA . LYS A 1 85 ? -19.413 6.655 19.708 1.00 54.22 85 LYS A CA 1
ATOM 654 C C . LYS A 1 85 ? -20.560 5.704 20.018 1.00 54.22 85 LYS A C 1
ATOM 656 O O . LYS A 1 85 ? -21.414 6.106 20.835 1.00 54.22 85 LYS A O 1
#

Solvent-accessible surface area (backbone atoms only — not comparable to full-atom values): 4268 Å² total; per-residue (Å²): 111,67,72,56,54,52,46,50,52,50,18,49,52,44,28,52,54,49,46,56,58,16,66,73,35,83,92,55,33,61,53,49,25,51,51,43,31,54,52,18,53,52,36,37,57,49,12,68,70,66,36,73,72,65,11,50,53,36,34,51,53,17,51,28,36,28,53,21,16,52,54,42,39,53,55,48,51,54,54,53,58,61,70,80,104

Secondary structure (DSSP, 8-state):
-HHHHHHHHHHHHHHHHHHHHHHHSSS-TTHHHHHHHHHHHHHHHHHHHH-HHHHHHHHHHHHHHHHHHHHHHHHHHHHHHHH--

Radius of gyration: 14.27 Å; Cα contacts (8 Å, |Δi|>4): 79; chains: 1; bounding box: 38×17×41 Å

Sequence (85 aa):
MEGVDEFIVLTLVHGCIIYVLSMLLKDKKIVLPIIFSLLSMILLFVSFKEGGFSGMNLAFIGTSALIASIINMFIISIIMFKKDK

Organism: NCBI:txid302167

Foldseek 3Di:
DVLVVVLVVLLVVLLVVLQVVLVVDPPPSLVSLVVLLVVLVVLLVVLVVVDDPSSVVSPSNSVSSNVSSVVSNVVVVVVVVVVVD